Protein AF-D3QBN0-F1 (afdb_monomer_lite)

pLDDT: mean 92.14, std 13.04, range [34.72, 98.88]

Organism: Stackebrandtia nassauensis (strain DSM 44728 / CIP 108903 / NRRL B-16338 / NBRC 102104 / LLR-40K-21) (NCBI:txid446470)

Sequence (134 aa):
MTDESTCGTGMAANAVLPTRMAEVVAAMADVLTRHTESLNPDDPAAEAEREAWLAIAAEQRQIARHLTASADRMEAQRELPWADHDMAALTSADATSAFTHFVTAQERLSDLLTEQLVEYRSMLADSRGTDAEA

Radius of gyration: 21.32 Å; chains: 1; bounding box: 57×28×65 Å

Secondary structure (DSSP, 8-state):
------HHHHHHHHTHHHHHHHHHHHHHHHHHHHHHHTS-TT-HHHHHHHHHHHHHHHHHHHHHHHHHHHHHHHHTTTTPPPPP--HHHHTSHHHHHHHHHHHHHHHHHHHHHHHHHHHHHHHHHHHHHHTT--

Foldseek 3Di:
DCPVQAVLQVLLVVLVVLQVLLVVLLVQLVVLQVVLVPFDPPDPVSVVSNVVSNVSSVVSNVSSVVSNVSSVVSNVSNPPGHDDDPVCVCPDPVVVVVVVVVVVVVVVVVVVVVVVCVVVVVVVVVVVVVVVVD

Structure (mmCIF, N/CA/C/O backbone):
data_AF-D3QBN0-F1
#
_entry.id   AF-D3QBN0-F1
#
loop_
_atom_site.group_PDB
_atom_site.id
_atom_site.type_symbol
_atom_site.label_atom_id
_atom_site.label_alt_id
_atom_site.label_comp_id
_atom_site.label_asym_id
_atom_site.label_entity_id
_atom_site.label_seq_id
_atom_site.pdbx_PDB_ins_code
_atom_site.Cartn_x
_atom_site.Cartn_y
_atom_site.Cartn_z
_atom_site.occupancy
_atom_site.B_iso_or_equiv
_atom_site.auth_seq_id
_atom_site.auth_comp_id
_atom_site.auth_asym_id
_atom_site.auth_atom_id
_atom_site.pdbx_PDB_model_num
ATOM 1 N N . MET A 1 1 ? 32.866 -3.769 -13.189 1.00 34.72 1 MET A N 1
ATOM 2 C CA . MET A 1 1 ? 31.678 -4.237 -12.452 1.00 34.72 1 MET A CA 1
ATOM 3 C C . MET A 1 1 ? 30.513 -4.136 -13.413 1.00 34.72 1 MET A C 1
ATOM 5 O O . MET A 1 1 ? 29.998 -3.046 -13.601 1.00 34.72 1 MET A O 1
ATOM 9 N N . THR A 1 2 ? 30.191 -5.213 -14.113 1.00 39.75 2 THR A N 1
ATOM 10 C CA . THR A 1 2 ? 28.992 -5.292 -14.954 1.00 39.75 2 THR A CA 1
ATOM 11 C C . THR A 1 2 ? 28.193 -6.440 -14.384 1.00 39.75 2 THR A C 1
ATOM 13 O O . THR A 1 2 ? 28.324 -7.577 -14.825 1.00 39.75 2 THR A O 1
ATOM 16 N N . ASP A 1 3 ? 27.497 -6.149 -13.289 1.00 45.38 3 ASP A N 1
ATOM 17 C CA . ASP A 1 3 ? 26.446 -7.035 -12.817 1.00 45.38 3 ASP A CA 1
ATOM 18 C C . ASP A 1 3 ? 25.320 -6.852 -13.832 1.00 45.38 3 ASP A C 1
ATOM 20 O O . ASP A 1 3 ? 24.655 -5.815 -13.862 1.00 45.38 3 ASP A O 1
ATOM 24 N N . GLU A 1 4 ? 25.258 -7.755 -14.806 1.00 52.81 4 GLU A N 1
ATOM 25 C CA . GLU A 1 4 ? 24.336 -7.678 -15.934 1.00 52.81 4 GLU A CA 1
ATOM 26 C C . GLU A 1 4 ? 22.950 -8.085 -15.423 1.00 52.81 4 GLU A C 1
ATOM 28 O O . GLU A 1 4 ? 22.438 -9.165 -15.711 1.00 52.81 4 GLU A O 1
ATOM 33 N N . SER A 1 5 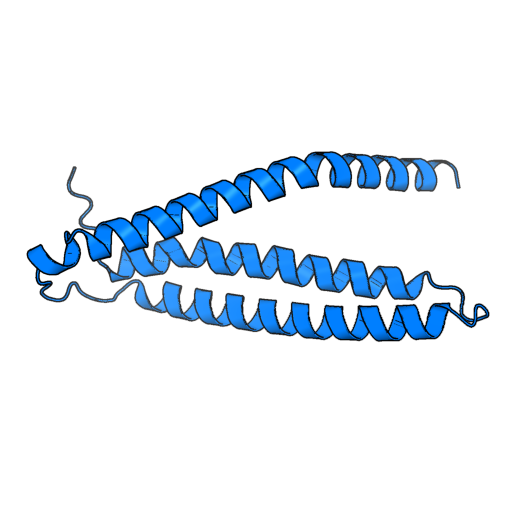? 22.368 -7.247 -14.558 1.00 64.75 5 SER A N 1
ATOM 34 C CA . SER A 1 5 ? 21.026 -7.473 -14.047 1.00 64.75 5 SER A CA 1
ATOM 35 C C . SER A 1 5 ? 20.080 -7.431 -15.243 1.00 64.75 5 SER A C 1
ATOM 37 O O . SER A 1 5 ? 19.907 -6.383 -15.871 1.00 64.75 5 SER A O 1
ATOM 39 N N . THR A 1 6 ? 19.475 -8.562 -15.588 1.00 82.44 6 THR A N 1
ATOM 40 C CA . THR A 1 6 ? 18.416 -8.583 -16.597 1.00 82.44 6 THR A CA 1
ATOM 41 C C . THR A 1 6 ? 17.200 -7.812 -16.082 1.00 82.44 6 THR A C 1
ATOM 43 O O . THR A 1 6 ? 16.998 -7.690 -14.869 1.00 82.44 6 THR A O 1
ATOM 46 N N . CYS A 1 7 ? 16.322 -7.356 -16.981 1.00 85.62 7 CYS A N 1
ATOM 47 C CA . CYS A 1 7 ? 15.026 -6.796 -16.585 1.00 85.62 7 CYS A CA 1
ATOM 48 C C . CYS A 1 7 ? 14.226 -7.750 -15.680 1.00 85.62 7 CYS A C 1
ATOM 50 O O . CYS A 1 7 ? 13.523 -7.283 -14.788 1.00 85.62 7 CYS A O 1
ATOM 52 N N . GLY A 1 8 ? 14.369 -9.070 -15.863 1.00 91.25 8 GLY A N 1
ATOM 53 C CA . GLY A 1 8 ? 13.775 -10.084 -14.991 1.00 91.25 8 GLY A CA 1
ATOM 54 C C . GLY A 1 8 ? 14.303 -10.022 -13.561 1.00 91.25 8 GLY A C 1
ATOM 55 O O . GLY A 1 8 ? 13.523 -9.908 -12.614 1.00 91.25 8 GLY A O 1
ATOM 56 N N . THR A 1 9 ? 15.629 -10.003 -13.389 1.00 91.50 9 THR A N 1
ATOM 57 C CA . THR A 1 9 ? 16.245 -9.861 -12.059 1.00 91.50 9 THR A CA 1
ATOM 58 C C . THR A 1 9 ? 15.888 -8.527 -11.398 1.00 91.50 9 THR A C 1
ATOM 60 O O . THR A 1 9 ? 15.580 -8.509 -10.207 1.00 91.50 9 THR A O 1
ATOM 63 N N . GLY A 1 10 ? 15.829 -7.434 -12.170 1.00 90.50 10 GLY A N 1
ATOM 64 C CA . GLY A 1 1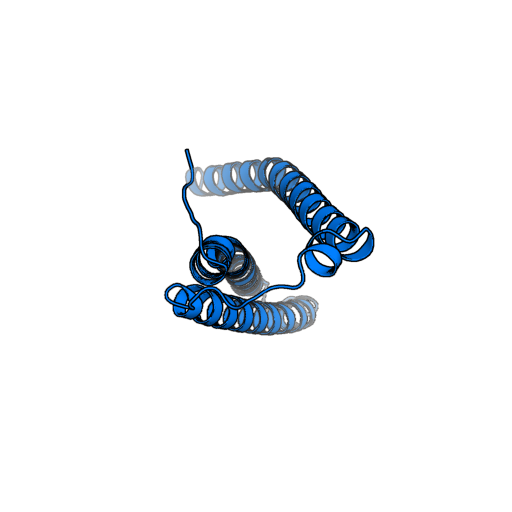0 ? 15.377 -6.124 -11.697 1.00 90.50 10 GLY A CA 1
ATOM 65 C C . GLY A 1 10 ? 13.904 -6.112 -11.271 1.00 90.50 10 GLY A C 1
ATOM 66 O O . GLY A 1 10 ? 13.574 -5.572 -10.215 1.00 90.50 10 GLY A O 1
ATOM 67 N N . MET A 1 11 ? 13.014 -6.749 -12.037 1.00 94.62 11 MET A N 1
ATOM 68 C CA . MET A 1 11 ? 11.595 -6.888 -11.685 1.00 94.62 11 MET A CA 1
ATOM 69 C C . MET A 1 11 ? 11.421 -7.694 -10.394 1.00 94.62 11 MET A C 1
ATOM 71 O O . MET A 1 11 ? 10.737 -7.247 -9.474 1.00 94.62 11 MET A O 1
ATOM 75 N N . ALA A 1 12 ? 12.097 -8.840 -10.288 1.00 96.31 12 ALA A N 1
ATOM 76 C CA . ALA A 1 12 ? 12.046 -9.685 -9.101 1.00 96.31 12 ALA A CA 1
ATOM 77 C C . ALA A 1 12 ? 12.626 -8.987 -7.861 1.00 96.31 12 ALA A C 1
ATOM 79 O O . ALA A 1 12 ? 12.075 -9.115 -6.772 1.00 96.31 12 ALA A O 1
ATOM 80 N N . ALA A 1 13 ? 13.698 -8.202 -8.008 1.00 94.19 13 ALA A N 1
ATOM 81 C CA . ALA A 1 13 ? 14.254 -7.407 -6.912 1.00 94.19 13 ALA A CA 1
ATOM 82 C C . ALA A 1 13 ? 13.262 -6.351 -6.391 1.00 94.19 13 ALA A C 1
ATOM 84 O O . ALA A 1 13 ? 13.213 -6.089 -5.191 1.00 94.19 13 ALA A O 1
ATOM 85 N N . ASN A 1 14 ? 12.426 -5.787 -7.268 1.00 95.19 14 ASN A N 1
ATOM 86 C CA . ASN A 1 14 ? 11.408 -4.808 -6.887 1.00 95.19 14 ASN A CA 1
ATOM 87 C C . ASN A 1 14 ? 10.160 -5.427 -6.235 1.00 95.19 14 ASN A C 1
ATOM 89 O O . ASN A 1 14 ? 9.347 -4.683 -5.688 1.00 95.19 14 ASN A O 1
ATOM 93 N N . ALA A 1 15 ? 10.013 -6.759 -6.219 1.00 97.81 15 ALA A N 1
ATOM 94 C CA . ALA A 1 15 ? 8.896 -7.436 -5.550 1.00 97.81 15 ALA A CA 1
ATOM 95 C C . ALA A 1 15 ? 8.857 -7.166 -4.032 1.00 97.81 15 ALA A C 1
ATOM 97 O O . ALA A 1 15 ? 7.796 -7.228 -3.415 1.00 97.81 15 ALA A O 1
ATOM 98 N N . VAL A 1 16 ? 9.992 -6.793 -3.427 1.00 97.19 16 VAL A N 1
ATOM 99 C CA . VAL A 1 16 ? 10.074 -6.470 -1.995 1.00 97.19 16 VAL A CA 1
ATOM 100 C C . VAL A 1 16 ? 9.137 -5.328 -1.587 1.00 97.19 16 VAL A C 1
ATOM 102 O O . VAL A 1 16 ? 8.573 -5.372 -0.495 1.00 97.19 16 VAL A O 1
ATOM 105 N N . LEU A 1 17 ? 8.935 -4.325 -2.449 1.00 97.12 17 LEU A N 1
ATOM 106 C CA . LEU A 1 17 ? 8.086 -3.175 -2.135 1.00 97.12 17 LEU A CA 1
ATOM 107 C C . LEU A 1 17 ? 6.615 -3.586 -1.929 1.00 97.12 17 LEU A C 1
ATOM 109 O O . LEU A 1 17 ? 6.104 -3.356 -0.830 1.00 97.12 17 LEU A O 1
ATOM 113 N N . PRO A 1 18 ? 5.925 -4.221 -2.901 1.00 98.38 18 PRO A N 1
ATOM 114 C CA . PRO A 1 18 ? 4.556 -4.679 -2.689 1.00 98.38 18 PRO A CA 1
ATOM 115 C C . PRO A 1 18 ? 4.437 -5.705 -1.554 1.00 98.38 18 PRO A C 1
ATOM 117 O O . PRO A 1 18 ? 3.445 -5.656 -0.831 1.00 98.38 18 PRO A O 1
ATOM 120 N N . THR A 1 19 ? 5.443 -6.558 -1.314 1.00 98.56 19 THR A N 1
ATOM 121 C CA . THR A 1 19 ? 5.450 -7.460 -0.145 1.00 98.56 19 THR A CA 1
ATOM 122 C C . THR A 1 19 ? 5.383 -6.684 1.171 1.00 98.56 19 THR A C 1
ATOM 124 O O . THR A 1 19 ? 4.507 -6.943 1.993 1.00 98.56 19 THR A O 1
ATOM 127 N N . ARG A 1 20 ? 6.252 -5.684 1.370 1.00 98.19 20 ARG A N 1
ATOM 128 C CA . ARG A 1 20 ? 6.251 -4.871 2.600 1.00 98.19 20 ARG A CA 1
ATOM 129 C C . ARG A 1 20 ? 4.991 -4.026 2.743 1.00 98.19 20 ARG A C 1
ATOM 131 O O . ARG A 1 20 ? 4.470 -3.889 3.846 1.00 98.19 20 ARG A O 1
ATOM 138 N N . MET A 1 21 ? 4.465 -3.497 1.641 1.00 98.38 21 MET A N 1
ATOM 139 C CA . MET A 1 21 ? 3.187 -2.784 1.666 1.00 98.38 21 MET A CA 1
ATOM 140 C C . MET A 1 21 ? 2.034 -3.710 2.076 1.00 98.38 21 MET A C 1
ATOM 142 O O . MET A 1 21 ? 1.193 -3.302 2.873 1.00 98.38 21 MET A O 1
ATOM 146 N N . ALA A 1 22 ? 2.009 -4.954 1.585 1.00 98.69 22 ALA A N 1
ATOM 147 C CA . ALA A 1 22 ? 1.001 -5.939 1.968 1.00 98.69 22 ALA A CA 1
ATOM 148 C C . ALA A 1 22 ? 1.043 -6.247 3.470 1.00 98.69 22 ALA A C 1
ATOM 150 O O . ALA A 1 22 ? -0.008 -6.293 4.105 1.00 98.69 22 ALA A O 1
ATOM 151 N N . GLU A 1 23 ? 2.242 -6.411 4.041 1.00 98.50 23 GLU A N 1
ATOM 152 C CA . GLU A 1 23 ? 2.436 -6.648 5.478 1.00 98.50 23 GLU A CA 1
ATOM 153 C C . GLU A 1 23 ? 1.857 -5.506 6.325 1.00 98.50 23 GLU A C 1
ATOM 155 O O . GLU A 1 23 ? 1.070 -5.753 7.237 1.00 98.50 23 GLU A O 1
ATOM 160 N N . VAL A 1 24 ? 2.197 -4.254 5.999 1.00 98.12 24 VAL A N 1
ATOM 161 C CA . VAL A 1 24 ? 1.718 -3.071 6.737 1.00 98.12 24 VAL A CA 1
ATOM 162 C C . VAL A 1 24 ? 0.198 -2.931 6.636 1.00 98.12 24 VAL A C 1
ATOM 164 O O . VAL A 1 24 ? -0.478 -2.717 7.642 1.00 98.12 24 VAL A O 1
ATOM 167 N N . VAL A 1 25 ? -0.356 -3.087 5.434 1.00 98.44 25 VAL A N 1
ATOM 168 C CA . VAL A 1 25 ? -1.799 -2.966 5.183 1.00 98.44 25 VAL A CA 1
ATOM 169 C C . VAL A 1 25 ? -2.591 -4.083 5.876 1.00 98.44 25 VAL A C 1
ATOM 171 O O . VAL A 1 25 ? -3.642 -3.825 6.464 1.00 98.44 25 VAL A O 1
ATOM 174 N N . ALA A 1 26 ? -2.085 -5.319 5.865 1.00 98.75 26 ALA A N 1
ATOM 175 C CA . ALA A 1 26 ? -2.704 -6.426 6.591 1.00 98.75 26 ALA A CA 1
ATOM 176 C C . ALA A 1 26 ? -2.676 -6.191 8.109 1.00 98.75 26 ALA A C 1
ATOM 178 O O . ALA A 1 26 ? -3.703 -6.348 8.768 1.00 98.75 26 ALA A O 1
ATOM 179 N N . ALA A 1 27 ? -1.539 -5.740 8.649 1.00 98.25 27 ALA A N 1
ATOM 180 C CA . ALA A 1 27 ? -1.410 -5.422 10.069 1.00 98.25 27 ALA A CA 1
ATOM 181 C C . ALA A 1 27 ? -2.378 -4.308 10.502 1.00 98.25 27 ALA A C 1
ATOM 183 O O . ALA A 1 27 ? -2.982 -4.395 11.569 1.00 98.25 27 ALA A O 1
ATOM 184 N N . MET A 1 28 ? -2.593 -3.294 9.659 1.00 97.81 28 MET A N 1
ATOM 185 C CA . MET A 1 28 ? -3.585 -2.244 9.911 1.00 97.81 28 MET A CA 1
ATOM 186 C C . MET A 1 28 ? -5.007 -2.806 10.009 1.00 97.81 28 MET A C 1
ATOM 188 O O . MET A 1 28 ? -5.753 -2.440 10.914 1.00 97.81 28 MET A O 1
ATOM 192 N N . ALA A 1 29 ? -5.383 -3.731 9.121 1.00 98.62 29 ALA A N 1
ATOM 193 C CA . ALA A 1 29 ? -6.686 -4.388 9.188 1.00 98.62 29 ALA A CA 1
ATOM 194 C C . ALA A 1 29 ? -6.884 -5.166 10.498 1.00 98.62 29 ALA A C 1
ATOM 196 O O . ALA A 1 29 ? -7.992 -5.202 11.044 1.00 98.62 29 ALA A O 1
ATOM 197 N N . ASP A 1 30 ? -5.819 -5.784 11.004 1.00 98.38 30 ASP A N 1
ATOM 198 C CA . ASP A 1 30 ? -5.851 -6.508 12.270 1.00 98.38 30 ASP A CA 1
ATOM 199 C C . ASP A 1 30 ? -5.979 -5.555 13.459 1.00 98.38 30 ASP A C 1
ATOM 201 O O . ASP A 1 30 ? -6.814 -5.809 14.325 1.00 98.38 30 ASP A O 1
ATOM 205 N N . VAL A 1 31 ? -5.261 -4.425 13.461 1.00 97.00 31 VAL A N 1
ATOM 206 C CA . VAL A 1 31 ? -5.439 -3.359 14.464 1.00 97.00 31 VAL A CA 1
ATOM 207 C C . VAL A 1 31 ? -6.888 -2.873 14.486 1.00 97.00 31 VAL A C 1
ATOM 209 O O . VAL A 1 31 ? -7.499 -2.861 15.550 1.00 97.00 31 VAL A O 1
ATOM 212 N N . LEU A 1 32 ? -7.471 -2.552 13.325 1.00 98.00 32 LEU A N 1
ATOM 213 C CA . LEU A 1 32 ? -8.868 -2.110 13.230 1.00 98.00 32 LEU A CA 1
ATOM 214 C C . LEU A 1 32 ? -9.838 -3.175 13.745 1.00 98.00 32 LEU A C 1
ATOM 216 O O . LEU A 1 32 ? -10.741 -2.874 14.518 1.00 98.00 32 LEU A O 1
ATOM 220 N N . THR A 1 33 ? -9.633 -4.436 13.362 1.00 98.12 33 THR A N 1
ATOM 221 C CA . THR A 1 33 ? -10.493 -5.537 13.819 1.00 98.12 33 THR A CA 1
ATOM 222 C C . THR A 1 33 ? -10.427 -5.677 15.340 1.00 98.12 33 THR A C 1
ATOM 224 O O . THR A 1 33 ? -11.468 -5.725 15.990 1.00 98.12 33 THR A O 1
ATOM 227 N N . ARG A 1 34 ? -9.223 -5.677 15.924 1.00 97.25 34 ARG A N 1
ATOM 228 C CA . ARG A 1 34 ? -9.034 -5.776 17.379 1.00 97.25 34 ARG A CA 1
ATOM 229 C C . ARG A 1 34 ? -9.592 -4.584 18.129 1.00 97.25 34 ARG A C 1
ATOM 231 O O . ARG A 1 34 ? -10.195 -4.771 19.177 1.00 97.25 34 ARG A O 1
ATOM 238 N N . HIS A 1 35 ? -9.461 -3.386 17.574 1.00 95.69 35 HIS A N 1
ATOM 239 C CA . HIS A 1 35 ? -10.079 -2.203 18.153 1.00 95.69 35 HIS A CA 1
ATOM 240 C C . HIS A 1 35 ? -11.595 -2.386 18.272 1.00 95.69 35 HIS A C 1
ATOM 242 O O . HIS A 1 35 ? -12.175 -2.103 19.314 1.00 95.69 35 HIS A O 1
ATOM 248 N N . THR A 1 36 ? -12.265 -2.923 17.249 1.00 97.12 36 THR A N 1
ATOM 249 C CA . THR A 1 36 ? -13.721 -3.118 17.348 1.00 97.12 36 THR A CA 1
ATOM 250 C C . THR A 1 36 ? -14.120 -4.063 18.488 1.00 97.12 36 THR A C 1
ATOM 252 O O . THR A 1 36 ? -15.202 -3.916 19.055 1.00 97.12 36 THR A O 1
ATOM 255 N N . GLU A 1 37 ? -13.260 -5.008 18.879 1.00 95.62 37 GLU A N 1
ATOM 256 C CA . GLU A 1 37 ? -13.509 -5.926 20.001 1.00 95.62 37 GLU A CA 1
ATOM 257 C C . GLU A 1 37 ? -13.547 -5.202 21.359 1.00 95.62 37 GLU A C 1
ATOM 259 O O . GLU A 1 37 ? -14.201 -5.695 22.275 1.00 95.62 37 GLU A O 1
ATOM 264 N N . SER A 1 38 ? -12.915 -4.028 21.494 1.00 95.00 38 SER A N 1
ATOM 265 C CA . SER A 1 38 ? -12.932 -3.241 22.737 1.00 95.00 38 SER A CA 1
ATOM 266 C C . SER A 1 38 ? -14.140 -2.311 22.875 1.00 95.00 38 SER A C 1
ATOM 268 O O . SER A 1 38 ? -14.282 -1.648 23.901 1.00 95.00 38 SER A O 1
ATOM 270 N N . LEU A 1 39 ? -15.002 -2.221 21.859 1.00 96.38 39 LEU A N 1
ATOM 271 C CA . LEU A 1 39 ? -16.161 -1.331 21.893 1.00 96.38 39 LEU A CA 1
ATOM 272 C C . LEU A 1 39 ? -17.254 -1.863 22.821 1.00 96.38 39 LEU A C 1
ATOM 274 O O . LEU A 1 39 ? -17.636 -3.033 22.736 1.00 96.38 39 LEU A O 1
ATOM 278 N N . ASN A 1 40 ? -17.791 -0.976 23.664 1.00 94.88 40 ASN A N 1
ATOM 279 C CA . ASN A 1 40 ? -18.869 -1.295 24.594 1.00 94.88 40 ASN A CA 1
ATOM 280 C C . ASN A 1 40 ? -20.149 -1.692 23.828 1.00 94.88 40 ASN A C 1
ATOM 282 O O . ASN A 1 40 ? -20.683 -0.857 23.100 1.00 94.88 40 ASN A O 1
ATOM 286 N N . PRO A 1 41 ? -20.681 -2.917 23.999 1.00 90.69 41 PRO A N 1
ATOM 287 C CA . PRO A 1 41 ? -21.894 -3.351 23.303 1.00 90.69 41 PRO A CA 1
ATOM 288 C C . PRO A 1 41 ? -23.154 -2.580 23.722 1.00 90.69 41 PRO A C 1
ATOM 290 O O . PRO A 1 41 ? -24.123 -2.562 22.968 1.00 90.69 41 PRO A O 1
ATOM 293 N N . ASP A 1 42 ? -23.145 -1.944 24.896 1.00 93.75 42 ASP A N 1
ATOM 294 C CA . ASP A 1 42 ? -24.280 -1.168 25.401 1.00 93.75 42 ASP A CA 1
ATOM 295 C C . ASP A 1 42 ? -24.250 0.302 24.946 1.00 93.75 42 ASP A C 1
ATOM 297 O O . ASP A 1 42 ? -25.193 1.046 25.221 1.00 93.75 42 ASP A O 1
ATOM 301 N N . ASP A 1 43 ? -23.184 0.740 24.266 1.00 95.50 43 ASP A N 1
ATOM 302 C CA . ASP A 1 43 ? -23.101 2.079 23.683 1.00 95.50 43 ASP A CA 1
ATOM 303 C C . ASP A 1 43 ? -23.735 2.084 22.279 1.00 95.50 43 ASP A C 1
ATOM 305 O O . ASP A 1 43 ? -23.208 1.450 21.363 1.00 95.50 43 ASP A O 1
ATOM 309 N N . PRO A 1 44 ? -24.834 2.825 22.047 1.00 88.88 44 PRO A N 1
ATOM 310 C CA . PRO A 1 44 ? -25.461 2.901 20.730 1.00 88.88 44 PRO A CA 1
ATOM 311 C C . PRO A 1 44 ? -24.544 3.442 19.623 1.00 88.88 44 PRO A C 1
ATOM 313 O O . PRO A 1 44 ? -24.787 3.161 18.450 1.00 88.88 44 PRO A O 1
ATOM 316 N N . ALA A 1 45 ? -23.507 4.218 19.960 1.00 94.31 45 ALA A N 1
ATOM 317 C CA . ALA A 1 45 ? -22.531 4.709 18.987 1.00 94.31 45 ALA A CA 1
ATOM 318 C C . ALA A 1 45 ? -21.532 3.622 18.549 1.00 94.31 45 ALA A C 1
ATOM 320 O O . ALA A 1 45 ? -21.013 3.684 17.432 1.00 94.31 45 ALA A O 1
ATOM 321 N N . ALA A 1 46 ? -21.310 2.600 19.383 1.00 95.88 46 ALA A N 1
ATOM 322 C CA . ALA A 1 46 ? -20.342 1.539 19.118 1.00 95.88 46 ALA A CA 1
ATOM 323 C C . ALA A 1 46 ? -20.690 0.701 17.884 1.00 95.88 46 ALA A C 1
ATOM 325 O O . ALA A 1 46 ? -19.786 0.188 17.229 1.00 95.88 46 ALA A O 1
ATOM 326 N N . GLU A 1 47 ? -21.973 0.554 17.545 1.00 94.06 47 GLU A N 1
ATOM 327 C CA . GLU A 1 47 ? -22.372 -0.254 16.388 1.00 94.06 47 GLU A CA 1
ATOM 328 C C . GLU A 1 47 ? -21.962 0.400 15.064 1.00 94.06 47 GLU A C 1
ATOM 330 O O . GLU A 1 47 ? -21.381 -0.258 14.203 1.00 94.06 47 GLU A O 1
ATOM 335 N N . ALA A 1 48 ? -22.181 1.711 14.924 1.00 94.69 48 ALA A N 1
ATOM 336 C CA . ALA A 1 48 ? -21.783 2.444 13.723 1.00 94.69 48 ALA A CA 1
ATOM 337 C C . ALA A 1 48 ? -20.254 2.452 13.543 1.00 94.69 48 ALA A C 1
ATOM 339 O O . ALA A 1 48 ? -19.745 2.300 12.432 1.00 94.69 48 ALA A O 1
ATOM 340 N N . GLU A 1 49 ? -19.518 2.595 14.645 1.00 97.31 49 GLU A N 1
ATOM 341 C CA . GLU A 1 49 ? -18.055 2.546 14.667 1.00 97.31 49 GLU A CA 1
ATOM 342 C C . GLU A 1 49 ? -17.526 1.146 14.307 1.00 97.31 49 GLU A C 1
ATOM 344 O O . GLU A 1 49 ? -16.630 1.007 13.468 1.00 97.31 49 GLU A O 1
ATOM 349 N N . ARG A 1 50 ? -18.144 0.093 14.857 1.00 97.38 50 ARG A N 1
ATOM 350 C CA . ARG A 1 50 ? -17.846 -1.308 14.535 1.00 97.38 50 ARG A CA 1
ATOM 351 C C . ARG A 1 50 ? -18.060 -1.604 13.056 1.00 97.38 50 ARG A C 1
ATOM 353 O O . ARG A 1 50 ? -17.169 -2.167 12.420 1.00 97.38 50 ARG A O 1
ATOM 360 N N . GLU A 1 51 ? -19.214 -1.232 12.510 1.00 96.12 51 GLU A N 1
ATOM 361 C CA . GLU A 1 51 ? -19.541 -1.452 11.100 1.00 96.12 51 GLU A CA 1
ATOM 362 C C . GLU A 1 51 ? -18.521 -0.758 10.187 1.00 96.12 51 GLU A C 1
ATOM 364 O O . GLU A 1 51 ? -17.940 -1.398 9.305 1.00 96.12 51 GLU A O 1
ATOM 369 N N . ALA A 1 52 ? -18.239 0.523 10.445 1.00 97.38 52 ALA A N 1
ATOM 370 C CA . ALA A 1 52 ? -17.310 1.313 9.644 1.00 97.38 52 ALA A CA 1
ATOM 371 C C . ALA A 1 52 ? -15.897 0.712 9.628 1.00 97.38 52 ALA A C 1
ATOM 373 O O . ALA A 1 52 ? -15.295 0.548 8.563 1.00 97.38 52 ALA A O 1
ATOM 374 N N . TRP A 1 53 ? -15.351 0.344 10.787 1.00 98.00 53 TRP A N 1
ATOM 375 C CA . TRP A 1 53 ? -13.995 -0.199 10.846 1.00 98.00 53 TRP A CA 1
ATOM 376 C C . TRP A 1 53 ? -13.875 -1.623 10.334 1.00 98.00 53 TRP A C 1
ATOM 378 O O . TRP A 1 53 ? -12.859 -1.941 9.715 1.00 98.00 53 TRP A O 1
ATOM 388 N N . LEU A 1 54 ? -14.887 -2.474 10.521 1.00 98.38 54 LEU A N 1
ATOM 389 C CA . LEU A 1 54 ? -14.876 -3.812 9.927 1.00 98.38 54 LEU A CA 1
ATOM 390 C C . LEU A 1 54 ? -14.944 -3.750 8.397 1.00 98.38 54 LEU A C 1
ATOM 392 O O . LEU A 1 54 ? -14.258 -4.535 7.736 1.00 98.38 54 LEU A O 1
ATOM 396 N N . ALA A 1 55 ? -15.699 -2.802 7.833 1.00 98.44 55 ALA A N 1
ATOM 397 C CA . ALA A 1 55 ? -15.722 -2.566 6.392 1.00 98.44 55 ALA A CA 1
ATOM 398 C C . ALA A 1 55 ? -14.332 -2.159 5.872 1.00 98.44 55 ALA A C 1
ATOM 400 O O . ALA A 1 55 ? -13.797 -2.808 4.970 1.00 98.44 55 ALA A O 1
ATOM 401 N N . ILE A 1 56 ? -13.690 -1.171 6.505 1.00 98.69 56 ILE A N 1
ATOM 402 C CA . ILE A 1 56 ? -12.334 -0.738 6.131 1.00 98.69 56 ILE A CA 1
ATOM 403 C C . ILE A 1 56 ? -11.330 -1.885 6.301 1.00 98.69 56 ILE A C 1
ATOM 405 O O . ILE A 1 56 ? -10.517 -2.132 5.413 1.00 98.69 56 ILE A O 1
ATOM 409 N N . ALA A 1 57 ? -11.388 -2.644 7.398 1.00 98.75 57 ALA A N 1
ATOM 410 C CA . ALA A 1 57 ? -10.500 -3.783 7.617 1.00 98.75 57 ALA A CA 1
ATOM 411 C C . ALA A 1 57 ? -10.643 -4.852 6.518 1.00 98.75 57 ALA A C 1
ATOM 413 O O . ALA A 1 57 ? -9.649 -5.447 6.092 1.00 98.75 57 ALA A O 1
ATOM 414 N N . ALA A 1 58 ? -11.860 -5.098 6.024 1.00 98.62 58 ALA A N 1
ATOM 415 C CA . ALA A 1 58 ? -12.088 -6.016 4.912 1.00 98.62 58 ALA A CA 1
ATOM 416 C C . ALA A 1 58 ? -11.433 -5.518 3.610 1.00 98.62 58 ALA A C 1
ATOM 418 O O . ALA A 1 58 ? -10.770 -6.306 2.923 1.00 98.62 58 ALA A O 1
ATOM 419 N N . GLU A 1 59 ? -11.553 -4.223 3.306 1.00 98.69 59 GLU A N 1
ATOM 420 C CA . GLU A 1 59 ? -10.904 -3.588 2.152 1.00 98.69 59 GLU A CA 1
ATOM 421 C C . GLU A 1 59 ? -9.376 -3.645 2.255 1.00 98.69 59 GLU A C 1
ATOM 423 O O . GLU A 1 59 ? -8.710 -4.087 1.317 1.00 98.69 59 GLU A O 1
ATOM 428 N N . GLN A 1 60 ? -8.808 -3.300 3.415 1.00 98.69 60 GLN A N 1
ATOM 429 C CA . GLN A 1 60 ? -7.364 -3.385 3.656 1.00 98.69 60 GLN A CA 1
ATOM 430 C C . GLN A 1 60 ? -6.855 -4.822 3.447 1.00 98.69 60 GLN A C 1
ATOM 432 O O . GLN A 1 60 ? -5.889 -5.045 2.716 1.00 98.69 60 GLN A O 1
ATOM 437 N N . ARG A 1 61 ? -7.556 -5.842 3.964 1.00 98.75 61 ARG A N 1
ATOM 438 C CA . ARG A 1 61 ? -7.198 -7.252 3.704 1.00 98.75 61 ARG A CA 1
ATOM 439 C C . ARG A 1 61 ? -7.240 -7.604 2.220 1.00 98.75 61 ARG A C 1
ATOM 441 O O . ARG A 1 61 ? -6.428 -8.408 1.762 1.00 98.75 61 ARG A O 1
ATOM 448 N N . GLN A 1 62 ? -8.186 -7.055 1.461 1.00 98.75 62 GLN A N 1
ATOM 449 C CA . GLN A 1 62 ? -8.239 -7.263 0.016 1.00 98.75 62 GLN 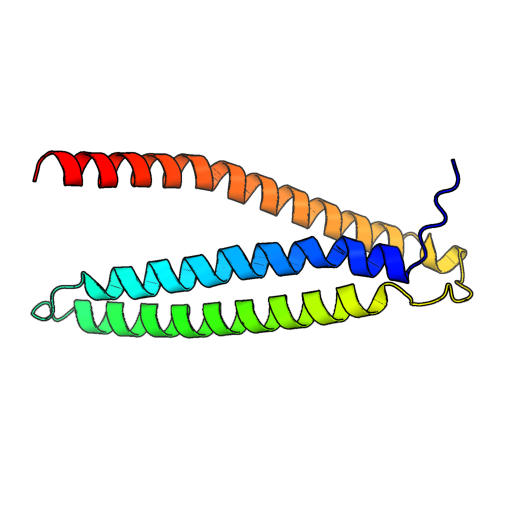A CA 1
ATOM 450 C C . GLN A 1 62 ? -7.050 -6.610 -0.695 1.00 98.75 62 GLN A C 1
ATOM 452 O O . GLN A 1 62 ? -6.425 -7.258 -1.537 1.00 98.75 62 GLN A O 1
ATOM 457 N N . ILE A 1 63 ? -6.702 -5.377 -0.330 1.00 98.81 63 ILE A N 1
ATOM 458 C CA . ILE A 1 63 ? -5.541 -4.661 -0.870 1.00 98.81 63 ILE A CA 1
ATOM 459 C C . ILE A 1 63 ? -4.255 -5.444 -0.589 1.00 98.81 63 ILE A C 1
ATOM 461 O O . ILE A 1 63 ? -3.486 -5.692 -1.519 1.00 98.81 63 ILE A O 1
ATOM 465 N N . ALA A 1 64 ? -4.057 -5.923 0.643 1.00 98.81 64 ALA A N 1
ATOM 466 C CA . ALA A 1 64 ? -2.901 -6.746 1.000 1.00 98.81 64 ALA A CA 1
ATOM 467 C C . ALA A 1 64 ? -2.787 -7.996 0.113 1.00 98.81 64 ALA A C 1
ATOM 469 O O . ALA A 1 64 ? -1.724 -8.253 -0.445 1.00 98.81 64 ALA A O 1
ATOM 470 N N . ARG A 1 65 ? -3.889 -8.729 -0.114 1.00 98.75 65 ARG A N 1
ATOM 471 C CA . ARG A 1 65 ? -3.885 -9.900 -1.013 1.00 98.75 65 ARG A CA 1
ATOM 472 C C . ARG A 1 65 ? -3.490 -9.544 -2.446 1.00 98.75 65 ARG A C 1
ATOM 474 O O . ARG A 1 65 ? -2.766 -10.305 -3.084 1.00 98.75 65 ARG A O 1
ATOM 481 N N . HIS A 1 66 ? -3.961 -8.410 -2.965 1.00 98.75 66 HIS A N 1
ATOM 482 C CA . HIS A 1 66 ? -3.591 -7.962 -4.308 1.00 98.75 66 HIS A CA 1
ATOM 483 C C . HIS A 1 66 ? -2.113 -7.579 -4.405 1.00 98.75 66 HIS A C 1
ATOM 485 O O . HIS A 1 66 ? -1.471 -7.915 -5.402 1.00 98.75 66 HIS A O 1
ATOM 491 N N . LEU A 1 67 ? -1.571 -6.925 -3.376 1.00 98.88 67 LEU A N 1
ATOM 492 C CA . LEU A 1 67 ? -0.154 -6.581 -3.288 1.00 98.88 67 LEU A CA 1
ATOM 493 C C . LEU A 1 67 ? 0.720 -7.838 -3.231 1.00 98.88 67 LEU A C 1
ATOM 495 O O . LEU A 1 67 ? 1.631 -7.960 -4.048 1.00 98.88 67 LEU A O 1
ATOM 499 N N . THR A 1 68 ? 0.391 -8.809 -2.371 1.00 98.81 68 THR A N 1
ATOM 500 C CA . THR A 1 68 ? 1.092 -10.103 -2.303 1.00 98.81 68 THR A CA 1
ATOM 501 C C . THR A 1 68 ? 1.068 -10.819 -3.650 1.00 98.81 68 THR A C 1
ATOM 503 O O . THR A 1 68 ? 2.118 -11.148 -4.187 1.00 98.81 68 THR A O 1
ATOM 506 N N . ALA A 1 69 ? -0.106 -10.958 -4.274 1.00 98.69 69 ALA A N 1
ATOM 507 C CA . ALA A 1 69 ? -0.210 -11.614 -5.577 1.00 98.69 69 ALA A CA 1
ATOM 508 C C . ALA A 1 69 ? 0.574 -10.879 -6.681 1.00 98.69 69 ALA A C 1
ATOM 510 O O . ALA A 1 69 ? 1.038 -11.495 -7.640 1.00 98.69 69 ALA A O 1
ATOM 511 N N . SER A 1 70 ? 0.704 -9.553 -6.588 1.00 98.56 70 SER A N 1
ATOM 512 C CA . SER A 1 70 ? 1.547 -8.786 -7.504 1.00 98.56 70 SER A CA 1
ATOM 513 C C . SER A 1 70 ? 3.029 -9.045 -7.254 1.00 98.56 70 SER A C 1
ATOM 515 O O . SER A 1 70 ? 3.759 -9.259 -8.220 1.00 98.56 70 SER A O 1
ATOM 517 N N . ALA A 1 71 ? 3.460 -9.064 -5.991 1.00 98.56 71 ALA A N 1
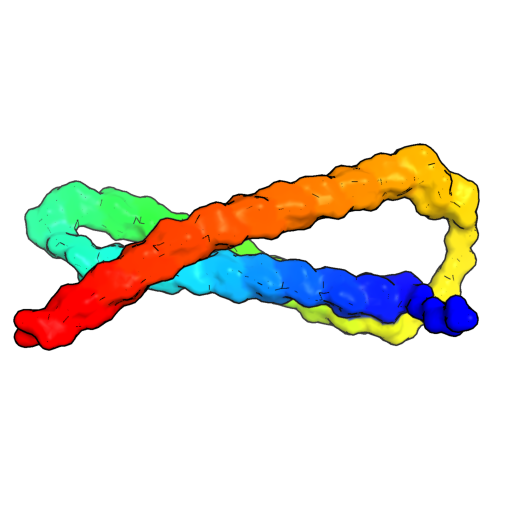ATOM 518 C CA . ALA A 1 71 ? 4.830 -9.382 -5.606 1.00 98.56 71 ALA A CA 1
ATOM 519 C C . ALA A 1 71 ? 5.237 -10.781 -6.092 1.00 98.56 71 ALA A C 1
ATOM 521 O O . ALA A 1 71 ? 6.262 -10.911 -6.757 1.00 98.56 71 ALA A O 1
ATOM 522 N N . ASP A 1 72 ? 4.383 -11.789 -5.887 1.00 98.50 72 ASP A N 1
ATOM 523 C CA . ASP A 1 72 ? 4.617 -13.163 -6.349 1.00 98.50 72 ASP A CA 1
ATOM 524 C C . ASP A 1 72 ? 4.813 -13.218 -7.871 1.00 98.50 72 ASP A C 1
ATOM 526 O O . ASP A 1 72 ? 5.715 -13.882 -8.385 1.00 98.50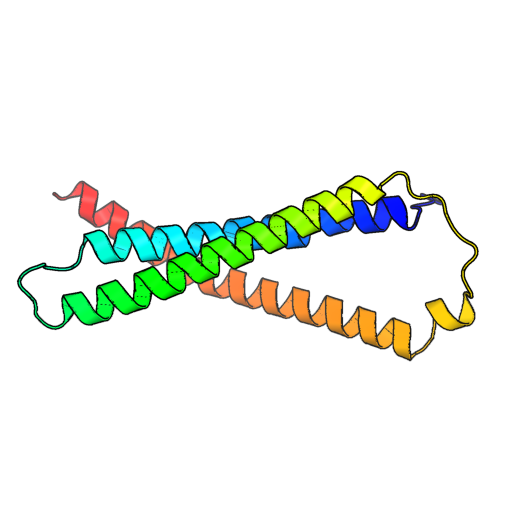 72 ASP A O 1
ATOM 530 N N . ARG A 1 73 ? 3.989 -12.474 -8.624 1.00 98.31 73 ARG A N 1
ATOM 531 C CA . ARG A 1 73 ? 4.132 -12.381 -10.083 1.00 98.31 73 ARG A CA 1
ATOM 532 C C . ARG A 1 73 ? 5.427 -11.693 -10.496 1.00 98.31 73 ARG A C 1
ATOM 534 O O . ARG A 1 73 ? 6.025 -12.134 -11.474 1.00 98.31 73 ARG A O 1
ATOM 541 N N . MET A 1 74 ? 5.837 -10.632 -9.798 1.00 97.94 74 MET A N 1
ATOM 542 C CA . MET A 1 74 ? 7.095 -9.925 -10.060 1.00 97.94 74 MET A CA 1
ATOM 543 C C . MET A 1 74 ? 8.298 -10.828 -9.784 1.00 97.94 74 MET A C 1
ATOM 545 O O . MET A 1 74 ? 9.207 -10.900 -10.607 1.00 97.94 74 MET A O 1
ATOM 549 N N . GLU A 1 75 ? 8.285 -11.565 -8.674 1.00 97.56 75 GLU A N 1
ATOM 550 C CA . GLU A 1 75 ? 9.344 -12.512 -8.327 1.00 97.56 75 GLU A CA 1
ATOM 551 C C . GLU A 1 75 ? 9.449 -13.655 -9.343 1.00 97.56 75 GLU A C 1
ATOM 553 O O . GLU A 1 75 ? 10.551 -14.003 -9.770 1.00 97.56 75 GLU A O 1
ATOM 558 N N . ALA A 1 76 ? 8.313 -14.174 -9.817 1.00 97.31 76 ALA A N 1
ATOM 559 C CA . ALA A 1 76 ? 8.275 -15.210 -10.848 1.00 97.31 76 ALA A CA 1
ATOM 560 C C . ALA A 1 76 ? 8.904 -14.775 -12.188 1.00 97.31 76 ALA A C 1
ATOM 562 O O . ALA A 1 76 ? 9.211 -15.628 -13.019 1.00 97.31 76 ALA A O 1
ATOM 563 N N . GLN A 1 77 ? 9.124 -13.473 -12.405 1.00 95.94 77 GLN A N 1
ATOM 564 C CA . GLN A 1 77 ? 9.785 -12.953 -13.603 1.00 95.94 77 GLN A CA 1
ATOM 565 C C . GLN A 1 77 ? 11.320 -12.959 -13.523 1.00 95.94 77 GLN A C 1
ATOM 567 O O . GLN A 1 77 ? 11.963 -12.503 -14.465 1.00 95.94 77 GLN A O 1
ATOM 572 N N . ARG A 1 78 ? 11.933 -13.457 -12.437 1.00 94.44 78 ARG A N 1
ATOM 573 C CA . ARG A 1 78 ? 13.394 -13.413 -12.219 1.00 94.44 78 ARG A CA 1
ATOM 574 C C . ARG A 1 78 ? 14.210 -13.907 -13.413 1.00 94.44 78 ARG A C 1
ATOM 576 O O . ARG A 1 78 ? 15.175 -13.258 -13.803 1.00 94.44 78 ARG A O 1
ATOM 583 N N . GLU A 1 79 ? 13.780 -15.019 -13.997 1.00 92.62 79 GLU A N 1
ATOM 584 C CA . GLU A 1 79 ? 14.461 -15.688 -15.109 1.00 92.62 79 GLU A CA 1
ATOM 585 C C . GLU A 1 79 ? 14.055 -15.134 -16.485 1.00 92.62 79 GLU A C 1
ATOM 587 O O . GLU A 1 79 ? 14.386 -15.729 -17.512 1.00 92.62 79 GLU A O 1
ATOM 592 N N . LEU A 1 80 ? 13.318 -14.013 -16.543 1.00 91.62 80 LEU A N 1
ATOM 593 C CA . LEU A 1 80 ? 12.995 -13.391 -17.823 1.00 91.62 80 LEU A CA 1
ATOM 594 C C . LEU A 1 80 ? 14.289 -12.980 -18.543 1.00 91.62 80 LEU A C 1
ATOM 596 O O . LEU A 1 80 ? 15.105 -12.236 -17.979 1.00 91.62 80 LEU A O 1
ATOM 600 N N . PRO A 1 81 ? 14.466 -13.420 -19.802 1.00 85.12 81 PRO A N 1
ATOM 601 C CA . PRO A 1 81 ? 15.624 -13.046 -20.589 1.00 85.12 81 PRO A CA 1
ATOM 602 C C . PRO A 1 81 ? 15.578 -11.558 -20.943 1.00 85.12 81 PRO A C 1
ATOM 604 O O . PRO A 1 81 ? 14.514 -10.938 -21.009 1.00 85.12 81 PRO A O 1
ATOM 607 N N . TRP A 1 82 ? 16.751 -10.992 -21.219 1.00 83.62 82 TRP A N 1
ATOM 608 C CA . TRP A 1 82 ? 16.845 -9.653 -21.784 1.00 83.62 82 TRP A CA 1
ATOM 609 C C . TRP A 1 82 ? 16.254 -9.640 -23.200 1.00 83.62 82 TRP A C 1
ATOM 611 O O . TRP A 1 82 ? 16.720 -10.363 -24.082 1.00 83.62 82 TRP A O 1
ATOM 621 N N . ALA A 1 83 ? 15.226 -8.821 -23.412 1.00 87.31 83 ALA A N 1
ATOM 622 C CA . ALA A 1 83 ? 14.723 -8.498 -24.742 1.00 87.31 83 ALA A CA 1
ATOM 623 C C . ALA A 1 83 ? 15.498 -7.308 -25.323 1.00 87.31 83 ALA A C 1
ATOM 625 O O . ALA A 1 83 ? 16.017 -6.482 -24.575 1.00 87.31 83 ALA A O 1
ATOM 626 N N . ASP A 1 84 ? 15.557 -7.198 -26.648 1.00 90.56 84 ASP A N 1
ATOM 627 C CA . ASP A 1 84 ? 16.125 -6.010 -27.287 1.00 90.56 84 ASP A CA 1
ATOM 628 C C . ASP A 1 84 ? 15.274 -4.776 -26.937 1.00 90.56 84 ASP A C 1
ATOM 630 O O . ASP A 1 84 ? 14.059 -4.774 -27.149 1.00 90.56 84 ASP A O 1
ATOM 634 N N . HIS A 1 85 ? 15.898 -3.758 -26.341 1.00 90.94 85 HIS A N 1
ATOM 635 C CA . HIS A 1 85 ? 15.234 -2.524 -25.925 1.00 90.94 85 HIS A CA 1
ATOM 636 C C . HIS A 1 85 ? 15.655 -1.386 -26.850 1.00 90.94 85 HIS A C 1
ATOM 638 O O . HIS A 1 85 ? 16.843 -1.199 -27.115 1.00 90.94 85 HIS A O 1
ATOM 644 N N . ASP A 1 86 ? 14.698 -0.553 -27.263 1.00 95.31 86 ASP A N 1
ATOM 645 C CA . ASP A 1 86 ? 15.033 0.765 -27.798 1.00 95.31 86 ASP A CA 1
ATOM 646 C C . ASP A 1 86 ? 15.610 1.620 -26.664 1.00 95.31 86 ASP A C 1
ATOM 648 O O . ASP A 1 86 ? 14.889 2.147 -25.811 1.00 95.31 86 ASP A O 1
ATOM 652 N N . MET A 1 87 ? 16.935 1.741 -26.654 1.00 92.38 87 MET A N 1
ATOM 653 C CA . MET A 1 87 ? 17.646 2.474 -25.615 1.00 92.38 87 MET A CA 1
ATOM 654 C C . MET A 1 87 ? 17.310 3.965 -25.619 1.00 92.38 87 MET A C 1
ATOM 656 O O . MET A 1 87 ? 17.278 4.564 -24.548 1.00 92.38 87 MET A O 1
ATOM 660 N N . ALA A 1 88 ? 16.999 4.563 -26.774 1.00 95.81 88 ALA A N 1
ATOM 661 C CA . ALA A 1 88 ? 16.610 5.969 -26.830 1.00 95.81 88 ALA A CA 1
ATOM 662 C C . ALA A 1 88 ? 15.250 6.195 -26.153 1.00 95.81 88 ALA A C 1
ATOM 664 O O . ALA A 1 88 ? 15.067 7.194 -25.455 1.00 95.81 88 ALA A O 1
ATOM 665 N N . ALA A 1 89 ? 14.319 5.250 -26.306 1.00 95.81 89 ALA A N 1
ATOM 666 C CA . ALA A 1 89 ? 13.044 5.270 -25.597 1.00 95.81 89 ALA A CA 1
ATOM 667 C C . ALA A 1 89 ? 13.220 4.994 -24.093 1.00 95.81 89 ALA A C 1
ATOM 669 O O . ALA A 1 89 ? 12.651 5.714 -23.267 1.00 95.81 89 ALA A O 1
ATOM 670 N N . LEU A 1 90 ? 14.039 4.000 -23.726 1.00 90.44 90 LEU A N 1
ATOM 671 C CA . LEU A 1 90 ? 14.270 3.599 -22.332 1.00 90.44 90 LEU A CA 1
ATOM 672 C C . LEU A 1 90 ? 14.948 4.700 -21.504 1.00 90.44 90 LEU A C 1
ATOM 674 O O . LEU A 1 90 ? 14.669 4.834 -20.316 1.00 90.44 90 LEU A O 1
ATOM 678 N N . THR A 1 91 ? 15.805 5.511 -22.127 1.00 93.06 91 THR A N 1
ATOM 679 C CA . THR A 1 91 ? 16.467 6.658 -21.487 1.00 93.06 91 THR A CA 1
ATOM 680 C C . THR A 1 91 ? 15.874 7.999 -21.917 1.00 93.06 91 THR A C 1
ATOM 682 O O . THR A 1 91 ? 16.538 9.032 -21.824 1.00 93.06 91 THR A O 1
ATOM 685 N N . SER A 1 92 ? 14.645 8.002 -22.435 1.00 97.75 92 SER A N 1
ATOM 686 C CA . SER A 1 92 ? 13.947 9.233 -22.804 1.00 97.75 92 SER A CA 1
ATOM 687 C C . SER A 1 92 ? 13.664 10.110 -21.578 1.00 97.75 92 SER A C 1
ATOM 689 O O . SER A 1 92 ? 13.711 9.663 -20.425 1.00 97.75 92 SER A O 1
ATOM 691 N N . ALA A 1 93 ? 13.333 11.380 -21.825 1.00 97.69 93 ALA A N 1
ATOM 692 C CA . ALA A 1 93 ? 12.907 12.294 -20.767 1.00 97.69 93 ALA A CA 1
ATOM 693 C C . ALA A 1 93 ? 11.656 11.777 -20.036 1.00 97.69 93 ALA A C 1
ATOM 695 O O . ALA A 1 93 ? 11.584 11.881 -18.813 1.00 97.69 93 ALA A O 1
ATOM 696 N N . ASP A 1 94 ? 10.720 11.158 -20.760 1.00 97.62 94 ASP A N 1
ATOM 697 C CA . ASP A 1 94 ? 9.487 10.611 -20.190 1.00 97.62 94 ASP A CA 1
ATOM 698 C C . ASP A 1 94 ? 9.768 9.394 -19.300 1.00 97.62 94 ASP A C 1
ATOM 700 O O . ASP A 1 94 ? 9.265 9.321 -18.177 1.00 97.62 94 ASP A O 1
ATOM 704 N N . ALA A 1 95 ? 10.627 8.470 -19.748 1.00 95.69 95 ALA A N 1
ATOM 705 C CA . ALA A 1 95 ? 11.042 7.320 -18.942 1.00 95.69 95 ALA A CA 1
ATOM 706 C C . ALA A 1 95 ? 11.779 7.761 -17.668 1.00 95.69 95 ALA A C 1
ATOM 708 O O . ALA A 1 95 ? 11.489 7.279 -16.570 1.00 95.69 95 ALA A O 1
ATOM 709 N N . THR A 1 96 ? 12.678 8.740 -17.800 1.00 96.69 96 THR A N 1
ATOM 710 C CA . THR A 1 96 ? 13.381 9.338 -16.659 1.00 96.69 96 THR A CA 1
ATOM 711 C C . THR A 1 96 ? 12.394 10.003 -15.701 1.00 96.69 96 THR A C 1
ATOM 713 O O . THR A 1 96 ? 12.468 9.774 -14.498 1.00 96.69 96 THR A O 1
ATOM 716 N N . SER A 1 97 ? 11.427 10.768 -16.215 1.00 98.12 97 SER A N 1
ATOM 717 C CA . SER A 1 97 ? 10.403 11.439 -15.408 1.00 98.12 97 SER A CA 1
ATOM 718 C C . SER A 1 97 ? 9.529 10.447 -14.637 1.00 98.12 97 SER A C 1
ATOM 720 O O . SER A 1 97 ? 9.282 10.647 -13.445 1.00 98.12 97 SER A O 1
ATOM 722 N N . ALA A 1 98 ? 9.117 9.348 -15.273 1.00 98.06 98 ALA A N 1
ATOM 723 C CA . ALA A 1 98 ? 8.359 8.288 -14.616 1.00 98.06 98 ALA A CA 1
ATOM 724 C C . ALA A 1 98 ? 9.151 7.660 -13.459 1.00 98.06 98 ALA A C 1
ATOM 726 O O . ALA A 1 98 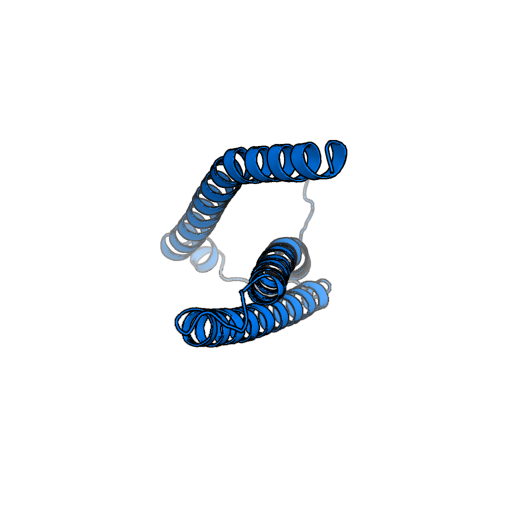? 8.614 7.493 -12.361 1.00 98.06 98 ALA A O 1
ATOM 727 N N . PHE A 1 99 ? 10.437 7.370 -13.673 1.00 96.50 99 PHE A N 1
ATOM 728 C CA . PHE A 1 99 ? 11.291 6.817 -12.626 1.00 96.50 99 PHE A CA 1
ATOM 729 C C . PHE A 1 99 ? 11.572 7.827 -11.504 1.00 96.50 99 PHE A C 1
ATOM 731 O O . PHE A 1 99 ? 11.503 7.468 -10.332 1.00 96.50 99 PHE A O 1
ATOM 738 N N . THR A 1 100 ? 11.786 9.107 -11.828 1.00 98.25 100 THR A N 1
ATOM 739 C CA . THR A 1 100 ? 11.894 10.181 -10.828 1.00 98.25 100 THR A CA 1
ATOM 740 C C . THR A 1 100 ? 10.642 10.253 -9.960 1.00 98.25 100 THR A C 1
ATOM 742 O O . THR A 1 100 ? 10.751 10.300 -8.739 1.00 98.25 100 THR A O 1
ATOM 745 N N . HIS A 1 101 ? 9.449 10.206 -10.559 1.00 98.38 101 HIS A N 1
ATOM 746 C CA . HIS A 1 101 ? 8.209 10.229 -9.788 1.00 98.38 101 HIS A CA 1
ATOM 747 C C . HIS A 1 101 ? 8.087 9.014 -8.858 1.00 98.38 101 HIS A C 1
ATOM 749 O O . HIS A 1 101 ? 7.677 9.172 -7.707 1.00 98.38 101 HIS A O 1
ATOM 755 N N . PHE A 1 102 ? 8.473 7.824 -9.328 1.00 97.31 102 PHE A N 1
ATOM 756 C CA . PHE A 1 102 ? 8.500 6.620 -8.500 1.00 97.31 102 PHE A CA 1
ATOM 757 C C . PHE A 1 102 ? 9.427 6.782 -7.287 1.00 97.31 102 PHE A C 1
ATOM 759 O O . PHE A 1 102 ? 8.978 6.579 -6.159 1.00 97.31 102 PHE A O 1
ATOM 766 N N . VAL A 1 103 ? 10.668 7.233 -7.494 1.00 97.75 103 VAL A N 1
ATOM 767 C CA . VAL A 1 103 ? 11.633 7.476 -6.406 1.00 97.75 103 VAL A CA 1
ATOM 768 C C . VAL A 1 103 ? 11.087 8.497 -5.405 1.00 97.75 103 VAL A C 1
ATOM 770 O O . VAL A 1 103 ? 11.033 8.218 -4.210 1.00 97.75 103 VAL A O 1
ATOM 773 N N . THR A 1 104 ? 10.559 9.630 -5.874 1.00 98.50 104 THR A N 1
ATOM 774 C CA . THR A 1 104 ? 9.966 10.652 -4.994 1.00 98.50 104 THR A CA 1
ATOM 775 C C . THR A 1 104 ? 8.732 10.147 -4.236 1.00 98.50 104 THR A C 1
ATOM 777 O O . THR A 1 104 ? 8.439 10.595 -3.127 1.00 98.50 104 THR A O 1
ATOM 780 N N . ALA A 1 105 ? 7.953 9.221 -4.800 1.00 98.12 105 ALA A N 1
ATOM 781 C CA . ALA A 1 105 ? 6.863 8.577 -4.068 1.00 98.12 105 ALA A CA 1
ATOM 782 C C . ALA A 1 105 ? 7.387 7.667 -2.943 1.00 98.12 105 ALA A C 1
ATOM 784 O O . ALA A 1 105 ? 6.814 7.673 -1.854 1.00 98.12 105 ALA A O 1
ATOM 785 N N . GLN A 1 106 ? 8.481 6.938 -3.176 1.00 97.81 106 GLN A N 1
ATOM 786 C CA . GLN A 1 106 ? 9.113 6.105 -2.149 1.00 97.81 106 GLN A CA 1
ATOM 787 C C . GLN A 1 106 ? 9.717 6.941 -1.018 1.00 97.81 106 GLN A C 1
ATOM 789 O O . GLN A 1 106 ? 9.530 6.591 0.145 1.00 97.81 106 GLN A O 1
ATOM 794 N N . GLU A 1 107 ? 10.382 8.052 -1.338 1.00 98.44 107 GLU A N 1
ATOM 795 C CA . GLU A 1 107 ? 10.928 8.988 -0.343 1.00 98.44 107 GLU A CA 1
ATOM 796 C C . GLU A 1 107 ? 9.821 9.511 0.578 1.00 98.44 107 GLU A C 1
ATOM 798 O O . GLU A 1 107 ? 9.889 9.337 1.791 1.00 98.44 107 GLU A O 1
ATOM 803 N N . ARG A 1 108 ? 8.726 10.020 -0.001 1.00 98.44 108 ARG A N 1
ATOM 804 C CA . ARG A 1 108 ? 7.574 10.509 0.774 1.00 98.44 108 ARG A CA 1
ATOM 805 C C . ARG A 1 108 ? 6.943 9.431 1.655 1.00 98.44 108 ARG A C 1
ATOM 807 O O . ARG A 1 108 ? 6.521 9.723 2.770 1.00 98.44 108 ARG A O 1
ATOM 814 N N . LEU A 1 109 ? 6.856 8.192 1.165 1.00 97.31 109 LEU A N 1
ATOM 815 C CA . LEU A 1 109 ? 6.353 7.075 1.965 1.00 97.31 109 LEU A CA 1
ATOM 816 C C . LEU A 1 109 ? 7.304 6.744 3.126 1.00 97.31 109 LEU A C 1
ATOM 818 O O . LEU A 1 109 ? 6.843 6.473 4.232 1.00 97.31 109 LEU A O 1
ATOM 822 N N . SER A 1 110 ? 8.615 6.773 2.887 1.00 97.75 110 SER A N 1
ATOM 823 C CA . SER A 1 110 ? 9.626 6.551 3.923 1.00 97.75 110 SER A CA 1
ATOM 824 C C . SER A 1 110 ? 9.549 7.608 5.023 1.00 97.75 110 SER A C 1
ATOM 826 O O . SER A 1 110 ? 9.586 7.257 6.205 1.00 97.75 110 SER A O 1
ATOM 828 N N . ASP A 1 111 ? 9.406 8.879 4.648 1.00 98.25 111 ASP A N 1
ATOM 829 C CA . ASP A 1 111 ? 9.266 9.989 5.594 1.00 98.25 111 ASP A CA 1
ATOM 830 C C . ASP A 1 111 ? 8.009 9.810 6.450 1.00 98.25 111 ASP A C 1
ATOM 832 O O . ASP A 1 111 ? 8.099 9.779 7.678 1.00 98.25 111 ASP A O 1
ATOM 836 N N . LEU A 1 112 ? 6.862 9.545 5.812 1.00 97.62 112 LEU A N 1
ATOM 837 C CA . LEU A 1 112 ? 5.597 9.285 6.502 1.00 97.62 112 LEU A CA 1
ATOM 838 C C . LEU A 1 112 ? 5.715 8.148 7.525 1.00 97.62 112 LEU A C 1
ATOM 840 O O . LEU A 1 112 ? 5.293 8.291 8.671 1.00 97.62 112 LEU A O 1
ATOM 844 N N . LEU A 1 113 ? 6.274 7.004 7.119 1.00 96.75 113 LEU A N 1
ATOM 845 C CA . LEU A 1 113 ? 6.417 5.851 8.009 1.00 96.75 113 LEU A CA 1
ATOM 846 C C . LEU A 1 113 ? 7.384 6.149 9.158 1.00 96.75 113 LEU A C 1
ATOM 848 O O . LEU A 1 113 ? 7.147 5.719 10.285 1.00 96.75 113 LEU A O 1
ATOM 852 N N . THR A 1 114 ? 8.457 6.894 8.895 1.00 97.44 114 THR A N 1
ATOM 853 C CA . THR A 1 114 ? 9.419 7.298 9.927 1.00 97.44 114 THR A CA 1
ATOM 854 C C . THR A 1 114 ? 8.764 8.203 10.965 1.00 97.44 114 THR A C 1
ATOM 856 O O . THR A 1 114 ? 8.936 7.969 12.162 1.00 97.44 114 THR A O 1
ATOM 859 N N . GLU A 1 115 ? 7.983 9.189 10.524 1.00 96.69 115 GLU A N 1
ATOM 860 C CA . GLU A 1 115 ? 7.241 10.102 11.396 1.00 96.69 115 GLU A CA 1
ATOM 861 C C . GLU A 1 115 ? 6.188 9.356 12.229 1.00 96.69 115 GLU A C 1
ATOM 863 O O . GLU A 1 115 ? 6.194 9.455 13.457 1.00 96.69 115 GLU A O 1
ATOM 868 N N . GLN A 1 116 ? 5.347 8.530 11.598 1.00 96.06 116 GLN A N 1
ATOM 869 C CA . GLN A 1 116 ? 4.306 7.759 12.294 1.00 96.06 116 GLN A CA 1
ATOM 870 C C . GLN A 1 116 ? 4.876 6.780 13.325 1.00 96.06 116 GLN A C 1
ATOM 872 O O . GLN A 1 116 ? 4.302 6.587 14.397 1.00 96.06 116 GLN A O 1
ATOM 877 N N . LEU A 1 117 ? 6.027 6.164 13.038 1.00 96.81 117 LEU A N 1
ATOM 878 C CA . LEU A 1 117 ? 6.656 5.223 13.962 1.00 96.81 117 LEU A CA 1
ATOM 879 C C . LEU A 1 117 ? 7.078 5.874 15.282 1.00 96.81 117 LEU A C 1
ATOM 881 O O . LEU A 1 117 ? 7.173 5.158 16.279 1.00 96.81 117 LEU A O 1
ATOM 885 N N . VAL A 1 118 ? 7.333 7.186 15.322 1.00 96.19 118 VAL A N 1
ATOM 886 C CA . VAL A 1 118 ? 7.608 7.895 16.582 1.00 96.19 118 VAL A CA 1
ATOM 887 C C . VAL A 1 118 ? 6.377 7.841 17.487 1.00 96.19 118 VAL A C 1
ATOM 889 O O . VAL A 1 118 ? 6.477 7.401 18.633 1.00 96.19 118 VAL A O 1
ATOM 892 N N . GLU A 1 119 ? 5.216 8.213 16.953 1.00 94.44 119 GLU A N 1
ATOM 893 C CA . GLU A 1 119 ? 3.948 8.227 17.685 1.00 94.44 119 GLU A CA 1
ATOM 894 C C . GLU A 1 119 ? 3.508 6.813 18.082 1.00 94.44 119 GLU A C 1
ATOM 896 O O . GLU A 1 119 ? 3.293 6.535 19.262 1.00 94.44 119 GLU A O 1
ATOM 901 N N . TYR A 1 120 ? 3.473 5.875 17.132 1.00 94.94 120 TYR A N 1
ATOM 902 C CA . TYR A 1 120 ? 3.005 4.510 17.395 1.00 94.94 120 TYR A CA 1
ATOM 903 C C . TYR A 1 120 ? 3.884 3.755 18.392 1.00 94.94 120 TYR A C 1
ATOM 905 O O . TYR A 1 120 ? 3.380 2.940 19.164 1.00 94.94 120 TYR A O 1
ATOM 913 N N . ARG A 1 121 ? 5.194 4.028 18.433 1.00 95.62 121 ARG A N 1
ATOM 914 C CA . ARG A 1 121 ? 6.072 3.452 19.463 1.00 95.62 121 ARG A CA 1
ATOM 915 C C . ARG A 1 121 ? 5.802 4.038 20.843 1.00 95.62 121 ARG A C 1
ATOM 917 O O . ARG A 1 121 ? 5.881 3.283 21.808 1.00 95.62 121 ARG A O 1
ATOM 924 N N . SER A 1 122 ? 5.473 5.327 20.935 1.00 94.50 122 SER A N 1
ATOM 925 C CA . SER A 1 122 ? 5.045 5.938 22.198 1.00 94.50 122 SER A CA 1
ATOM 926 C C . SER A 1 122 ? 3.757 5.286 22.695 1.00 94.50 122 SER A C 1
ATOM 928 O O . SER A 1 122 ? 3.730 4.763 23.802 1.00 94.50 122 SER A O 1
ATOM 930 N N . MET A 1 123 ? 2.736 5.188 21.837 1.00 91.94 123 MET A N 1
ATOM 931 C CA . MET A 1 123 ? 1.463 4.535 22.175 1.00 91.94 123 MET A CA 1
ATOM 932 C C . MET A 1 123 ? 1.648 3.068 22.597 1.00 91.94 123 MET A C 1
ATOM 934 O O . MET A 1 123 ? 1.008 2.581 23.532 1.00 91.94 123 MET A O 1
ATOM 938 N N . LEU A 1 124 ? 2.547 2.344 21.923 1.00 94.12 124 LEU A N 1
ATOM 939 C CA . LEU A 1 124 ? 2.874 0.963 22.277 1.00 94.12 124 LEU A CA 1
ATOM 940 C C . LEU A 1 124 ? 3.592 0.859 23.633 1.00 94.12 124 LEU A C 1
ATOM 942 O O . LEU A 1 124 ? 3.425 -0.135 24.336 1.00 94.12 124 LEU A O 1
ATOM 946 N N . ALA A 1 125 ? 4.413 1.845 23.998 1.00 93.31 125 ALA A N 1
ATOM 947 C CA . ALA A 1 125 ? 5.051 1.888 25.310 1.00 93.31 125 ALA A CA 1
ATOM 948 C C . ALA A 1 125 ? 4.024 2.168 26.417 1.00 93.31 125 ALA A C 1
ATOM 950 O O . ALA A 1 125 ? 4.030 1.467 27.427 1.00 93.31 125 ALA A O 1
ATOM 951 N N . ASP A 1 126 ? 3.112 3.116 26.190 1.00 90.25 126 ASP A N 1
ATOM 952 C CA . ASP A 1 126 ? 2.075 3.494 27.154 1.00 90.25 126 ASP A CA 1
ATOM 953 C C . ASP A 1 126 ? 1.114 2.330 27.435 1.00 90.25 126 ASP A C 1
ATOM 955 O O . ASP A 1 126 ? 0.901 1.974 28.592 1.00 90.25 126 ASP A O 1
ATOM 959 N N . SER A 1 127 ? 0.618 1.659 26.388 1.00 84.31 127 SER A N 1
ATOM 960 C CA . SER A 1 127 ? -0.262 0.481 26.525 1.00 84.31 127 SER A CA 1
ATOM 961 C C . SER A 1 127 ? 0.388 -0.686 27.279 1.00 84.31 127 SER A C 1
ATOM 963 O O . SER A 1 127 ? -0.259 -1.359 28.076 1.00 84.31 127 SER A O 1
ATOM 965 N N . ARG A 1 128 ? 1.693 -0.915 27.092 1.00 86.12 128 ARG A N 1
ATOM 966 C CA . ARG A 1 128 ? 2.433 -1.944 27.846 1.00 86.12 128 ARG A CA 1
ATOM 967 C C . ARG A 1 128 ? 2.709 -1.544 29.293 1.00 86.12 128 ARG A C 1
ATOM 969 O O . ARG A 1 128 ? 2.868 -2.419 30.138 1.00 86.12 128 ARG A O 1
ATOM 976 N N . GLY A 1 129 ? 2.811 -0.245 29.566 1.00 65.00 129 GLY A N 1
ATOM 977 C CA . GLY A 1 129 ? 2.936 0.292 30.918 1.00 65.00 129 GLY A CA 1
ATOM 978 C C . GLY A 1 129 ? 1.648 0.120 31.721 1.00 65.00 129 GLY A C 1
ATOM 979 O O . GLY A 1 129 ? 1.710 -0.270 32.883 1.00 65.00 129 GLY A O 1
ATOM 980 N N . THR A 1 130 ? 0.487 0.318 31.090 1.00 59.88 130 THR A N 1
ATOM 981 C CA . THR A 1 130 ? -0.821 0.133 31.737 1.00 59.88 130 THR A CA 1
ATOM 982 C C . THR A 1 130 ? -1.141 -1.326 32.061 1.00 59.88 130 THR A C 1
ATOM 984 O O . THR A 1 130 ? -1.790 -1.586 33.068 1.00 59.88 130 THR A O 1
ATOM 987 N N . ASP A 1 131 ? -0.634 -2.282 31.276 1.00 57.34 131 ASP A N 1
ATOM 988 C CA . ASP A 1 131 ? -0.809 -3.721 31.539 1.00 57.34 131 ASP A CA 1
ATOM 989 C C . ASP A 1 131 ? 0.054 -4.235 32.710 1.00 57.34 131 ASP A C 1
ATOM 991 O O . ASP A 1 131 ? -0.203 -5.312 33.240 1.00 57.34 131 ASP A O 1
ATOM 995 N N . ALA A 1 132 ? 1.096 -3.498 33.117 1.00 53.03 132 ALA A N 1
ATOM 996 C CA . ALA A 1 132 ? 1.981 -3.885 34.221 1.00 53.03 132 ALA A CA 1
ATOM 997 C C . ALA A 1 132 ? 1.470 -3.437 35.606 1.00 53.03 132 ALA A C 1
ATOM 999 O O . ALA A 1 132 ? 1.994 -3.892 36.625 1.00 53.03 132 ALA A O 1
ATOM 1000 N N . GLU A 1 133 ? 0.474 -2.548 35.645 1.00 45.78 133 GLU A N 1
ATOM 1001 C CA . GLU A 1 133 ? -0.120 -1.993 36.870 1.00 45.78 133 GLU A CA 1
ATOM 1002 C C . GLU A 1 133 ? -1.539 -2.530 37.168 1.00 45.78 133 GLU A C 1
ATOM 1004 O O . GLU A 1 133 ? -2.115 -2.168 38.198 1.00 45.78 133 GLU A O 1
ATOM 1009 N N . ALA A 1 134 ? -2.083 -3.405 36.310 1.00 43.41 134 ALA A N 1
ATOM 1010 C CA . ALA A 1 134 ? -3.382 -4.078 36.463 1.00 43.41 134 ALA A CA 1
ATOM 1011 C C . ALA A 1 134 ? -3.232 -5.544 36.910 1.00 43.41 134 ALA A C 1
ATOM 1013 O O . ALA A 1 134 ? -4.088 -6.000 37.706 1.00 43.41 134 ALA A O 1
#